Protein AF-A0A6J4HHF6-F1 (afdb_monomer)

Organism: NCBI:txid158755

Foldseek 3Di:
DDDDDPPPPDPPPDDPVVVLVVVLVVVVVVVVVCCLVCLQVVCVVVVDDDPRSVVVSVVVVVVVVVVCVVVCVVLVVVCVVVNVVVSSVVVVVVVVD

Solvent-accessible surface area (backbone atoms only — not comparable to full-atom values): 5726 Å² total; per-residue (Å²): 138,86,79,83,78,78,78,78,75,74,81,67,80,86,36,72,68,53,54,53,52,52,51,53,51,50,54,55,52,48,54,58,50,47,49,66,64,47,46,61,60,52,43,45,75,71,70,40,63,72,73,57,36,53,54,52,51,51,48,52,50,50,53,48,53,52,50,52,52,53,48,51,52,54,52,48,57,45,22,74,73,64,38,59,68,56,44,56,52,49,55,55,50,63,74,72,108

Secondary structure (DSSP, 8-state):
-PPP--------SS-HHHHHHHHHHHHHHHHHHHHHHHHHHHHHHTT--THHHHHHHHHHHHHHHHHHHHHHHHHHHHHHHH-HHHHHHHHHHHTT-

Structure (mmCIF, N/CA/C/O backbone):
data_AF-A0A6J4HHF6-F1
#
_entry.id   AF-A0A6J4HHF6-F1
#
loop_
_atom_site.group_PDB
_atom_site.id
_atom_site.type_symbol
_atom_site.label_atom_id
_atom_site.label_alt_id
_atom_site.label_comp_id
_atom_site.label_asym_id
_atom_site.label_entity_id
_atom_site.label_seq_id
_atom_site.pdbx_PDB_ins_code
_atom_site.Cartn_x
_atom_site.Cartn_y
_atom_site.Cartn_z
_atom_site.occupancy
_atom_site.B_iso_or_equiv
_atom_site.auth_seq_id
_atom_site.auth_comp_id
_atom_site.auth_asym_id
_atom_sit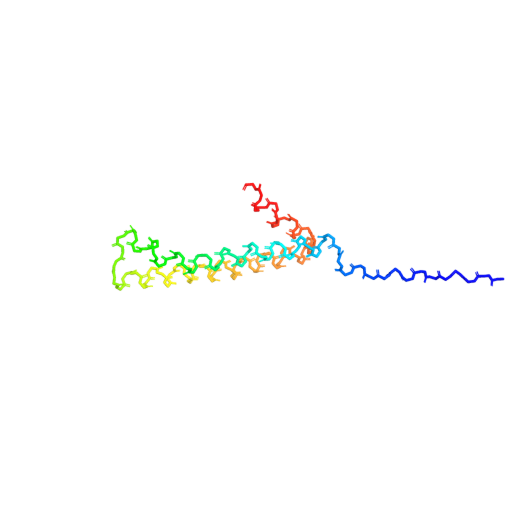e.auth_atom_id
_atom_site.pdbx_PDB_model_num
ATOM 1 N N . MET A 1 1 ? 19.043 4.256 -55.263 1.00 54.59 1 MET A N 1
ATOM 2 C CA . MET A 1 1 ? 19.099 4.861 -53.915 1.00 54.59 1 MET A CA 1
ATOM 3 C C . MET A 1 1 ? 17.840 4.409 -53.182 1.00 54.59 1 MET A C 1
ATOM 5 O O . MET A 1 1 ? 16.772 4.916 -53.484 1.00 54.59 1 MET A O 1
ATOM 9 N N . GLN A 1 2 ? 17.916 3.342 -52.379 1.00 50.25 2 GLN A N 1
ATOM 10 C CA . GLN A 1 2 ? 16.749 2.766 -51.692 1.00 50.25 2 GLN A CA 1
ATOM 11 C C . GLN A 1 2 ? 16.705 3.295 -50.256 1.00 50.25 2 GLN A C 1
ATOM 13 O O . GLN A 1 2 ? 17.678 3.172 -49.517 1.00 50.25 2 GLN A O 1
ATOM 18 N N . MET A 1 3 ? 15.589 3.925 -49.900 1.00 56.34 3 MET A N 1
ATOM 19 C CA . MET A 1 3 ? 15.283 4.413 -48.556 1.00 56.34 3 MET A CA 1
ATOM 20 C C . MET A 1 3 ? 14.859 3.212 -47.694 1.00 56.34 3 MET A C 1
ATOM 22 O O . MET A 1 3 ? 13.979 2.466 -48.132 1.00 56.34 3 MET A O 1
ATOM 26 N N . PRO A 1 4 ? 15.430 2.982 -46.499 1.00 56.53 4 PRO A N 1
ATOM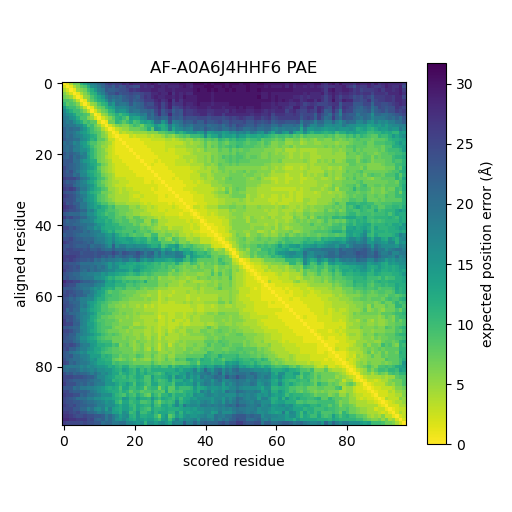 27 C CA . PRO A 1 4 ? 14.936 1.929 -45.627 1.00 56.53 4 PRO A CA 1
ATOM 28 C C . PRO A 1 4 ? 13.565 2.351 -45.086 1.00 56.53 4 PRO A C 1
ATOM 30 O O . PRO A 1 4 ? 13.428 3.389 -44.436 1.00 56.53 4 PRO A O 1
ATOM 33 N N . LEU A 1 5 ? 12.538 1.550 -45.371 1.00 57.78 5 LEU A N 1
ATOM 34 C CA . LEU A 1 5 ? 11.231 1.675 -44.735 1.00 57.78 5 LEU A CA 1
ATOM 35 C C . LEU A 1 5 ? 11.411 1.357 -43.250 1.00 57.78 5 LEU A C 1
AT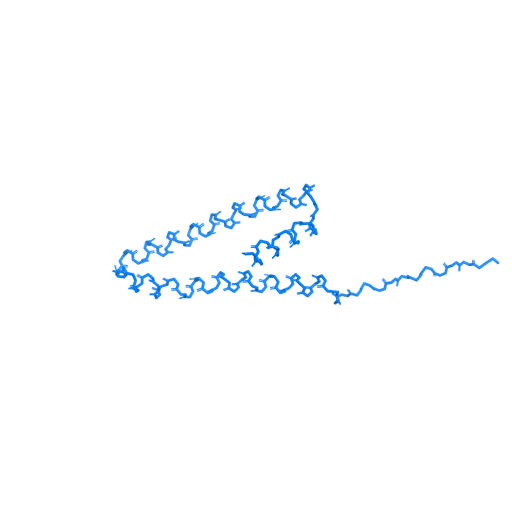OM 37 O O . LEU A 1 5 ? 11.624 0.206 -42.874 1.00 57.78 5 LEU A O 1
ATOM 41 N N . SER A 1 6 ? 11.361 2.394 -42.414 1.00 57.09 6 SER A N 1
ATOM 42 C CA . SER A 1 6 ? 11.291 2.253 -40.964 1.00 57.09 6 SER A CA 1
ATOM 43 C C . SER A 1 6 ? 10.037 1.449 -40.626 1.00 57.09 6 SER A C 1
ATOM 45 O O . SER A 1 6 ? 8.913 1.939 -40.751 1.00 57.09 6 SER A O 1
ATOM 47 N N . THR A 1 7 ? 10.218 0.182 -40.258 1.00 53.78 7 THR A N 1
ATOM 48 C CA . THR A 1 7 ? 9.143 -0.673 -39.761 1.00 53.78 7 THR A CA 1
ATOM 49 C C . THR A 1 7 ? 8.721 -0.134 -38.402 1.00 53.78 7 THR A C 1
ATOM 51 O O . THR A 1 7 ? 9.299 -0.498 -37.376 1.00 53.78 7 THR A O 1
ATOM 54 N N . ALA A 1 8 ? 7.739 0.766 -38.391 1.00 57.03 8 ALA A N 1
ATOM 55 C CA . ALA A 1 8 ? 7.077 1.197 -37.173 1.00 57.03 8 ALA A CA 1
ATOM 56 C C . ALA A 1 8 ? 6.433 -0.037 -36.530 1.00 57.03 8 ALA A C 1
ATOM 58 O O . ALA A 1 8 ? 5.379 -0.507 -36.958 1.00 57.03 8 ALA A O 1
ATOM 59 N N . GLN A 1 9 ? 7.119 -0.616 -35.544 1.00 62.47 9 GLN A N 1
ATOM 60 C CA . GLN A 1 9 ? 6.592 -1.732 -34.779 1.00 62.47 9 GLN A CA 1
ATOM 61 C C . GLN A 1 9 ? 5.333 -1.256 -34.058 1.00 62.47 9 GLN A C 1
ATOM 63 O O . GLN A 1 9 ? 5.387 -0.341 -33.238 1.00 62.47 9 GLN A O 1
ATOM 68 N N . SER A 1 10 ? 4.191 -1.853 -34.392 1.00 63.62 10 SER A N 1
ATOM 69 C CA . SER A 1 10 ? 2.925 -1.562 -33.728 1.00 63.62 10 SER A CA 1
ATOM 70 C C . SER A 1 10 ? 3.083 -1.833 -32.229 1.00 63.62 10 SER A C 1
ATOM 72 O O . SER A 1 10 ? 3.562 -2.916 -31.871 1.00 63.62 10 SER A O 1
ATOM 74 N N . PRO A 1 11 ? 2.708 -0.900 -31.336 1.00 59.72 11 PRO A N 1
ATOM 75 C CA . PRO A 1 11 ? 2.791 -1.157 -29.910 1.00 59.72 11 PRO A CA 1
ATOM 76 C C . PRO A 1 11 ? 1.853 -2.320 -29.598 1.00 59.72 11 PRO A C 1
ATOM 78 O O . PRO A 1 11 ? 0.634 -2.211 -29.722 1.00 59.72 11 PRO A O 1
ATOM 81 N N . ARG A 1 12 ? 2.423 -3.470 -29.235 1.00 70.56 12 ARG A N 1
ATOM 82 C CA . ARG A 1 12 ? 1.650 -4.602 -28.726 1.00 70.56 12 ARG A CA 1
ATOM 83 C C . ARG A 1 12 ? 1.034 -4.163 -27.397 1.00 70.56 12 ARG A C 1
ATOM 85 O O . ARG A 1 12 ? 1.704 -4.127 -26.373 1.00 70.56 12 ARG A O 1
ATOM 92 N N . LEU A 1 13 ? -0.235 -3.760 -27.441 1.00 66.75 13 LEU A N 1
ATOM 93 C CA . LEU A 1 13 ? -0.986 -3.267 -26.280 1.00 66.75 13 LEU A CA 1
ATOM 94 C C . LEU A 1 13 ? -1.118 -4.341 -25.187 1.00 66.75 13 LEU A C 1
ATOM 96 O O . LEU A 1 13 ? -1.158 -4.024 -24.004 1.00 66.75 13 LEU A O 1
ATOM 100 N N . LEU A 1 14 ? -1.123 -5.617 -25.581 1.00 71.31 14 LEU A N 1
ATOM 101 C CA . LEU A 1 14 ? -1.125 -6.773 -24.687 1.00 71.31 14 LEU A CA 1
ATOM 102 C C . LEU A 1 14 ? 0.289 -7.344 -24.560 1.00 71.31 14 LEU A C 1
ATOM 104 O O . LEU A 1 14 ? 0.615 -8.391 -25.115 1.00 71.31 14 LEU A O 1
ATOM 108 N N . ASN A 1 15 ? 1.140 -6.623 -23.839 1.00 76.62 15 ASN A N 1
ATOM 109 C CA . ASN A 1 15 ? 2.446 -7.126 -23.427 1.00 76.62 15 ASN A CA 1
ATOM 110 C C . ASN A 1 15 ? 2.364 -7.718 -22.018 1.00 76.62 15 ASN A C 1
ATOM 112 O O . ASN A 1 15 ? 1.538 -7.296 -21.210 1.00 76.62 15 ASN A O 1
ATOM 116 N N . ALA A 1 16 ? 3.263 -8.652 -21.694 1.00 76.75 16 ALA A N 1
ATOM 117 C CA . ALA A 1 16 ? 3.326 -9.289 -20.374 1.00 76.75 16 ALA A CA 1
ATOM 118 C C . ALA A 1 16 ? 3.359 -8.265 -19.222 1.00 76.75 16 ALA A C 1
ATOM 120 O O . ALA A 1 16 ? 2.717 -8.472 -18.200 1.00 76.75 16 ALA A O 1
ATOM 121 N N . ALA A 1 17 ? 4.013 -7.115 -19.422 1.00 75.62 17 ALA A N 1
ATOM 122 C CA . ALA A 1 17 ? 4.028 -6.015 -18.458 1.00 75.62 17 ALA A CA 1
ATOM 123 C C . ALA A 1 17 ? 2.625 -5.468 -18.125 1.00 75.62 17 ALA A C 1
ATOM 125 O O . ALA A 1 17 ? 2.358 -5.156 -16.970 1.00 75.62 17 ALA A O 1
ATOM 126 N N . VAL A 1 18 ? 1.722 -5.380 -19.108 1.00 81.94 18 VAL A N 1
ATOM 127 C CA . VAL A 1 18 ? 0.344 -4.898 -18.904 1.00 81.94 18 VAL A CA 1
ATOM 128 C C . VAL A 1 18 ? -0.472 -5.924 -18.124 1.00 81.94 18 VAL A C 1
ATOM 130 O O . VAL A 1 18 ? -1.194 -5.557 -17.205 1.00 81.94 18 VAL A O 1
ATOM 133 N N . VAL A 1 19 ? -0.312 -7.212 -18.440 1.00 81.94 19 VAL A N 1
ATOM 134 C CA . VAL A 1 19 ? -0.995 -8.303 -17.725 1.00 81.94 19 VAL A CA 1
ATOM 135 C C . VAL A 1 19 ? -0.521 -8.385 -16.274 1.00 81.94 19 VAL A C 1
ATOM 137 O O . VAL A 1 19 ? -1.341 -8.454 -15.366 1.00 81.94 19 VAL A O 1
ATOM 140 N N . VAL A 1 20 ? 0.792 -8.315 -16.041 1.00 80.50 20 VAL A N 1
ATOM 141 C CA . VAL A 1 20 ? 1.376 -8.338 -14.693 1.00 80.50 20 VAL A CA 1
ATOM 142 C C . VAL A 1 20 ? 0.956 -7.105 -13.888 1.00 80.50 20 VAL A C 1
ATOM 144 O O . VAL A 1 20 ? 0.573 -7.244 -12.730 1.00 80.50 20 VAL A O 1
ATOM 147 N N . ALA A 1 21 ? 0.951 -5.913 -14.494 1.00 80.88 21 ALA A N 1
ATOM 148 C CA . ALA A 1 21 ? 0.465 -4.703 -13.833 1.00 80.88 21 ALA A CA 1
ATOM 149 C C . ALA A 1 21 ? -1.033 -4.791 -13.484 1.00 80.88 21 ALA A C 1
ATOM 151 O O . ALA A 1 21 ? -1.427 -4.396 -12.389 1.00 80.88 21 ALA A O 1
ATOM 152 N N . ALA A 1 22 ? -1.860 -5.345 -14.378 1.00 84.94 22 ALA A N 1
ATOM 153 C CA . ALA A 1 22 ? -3.286 -5.548 -14.129 1.00 84.94 22 ALA A CA 1
ATOM 154 C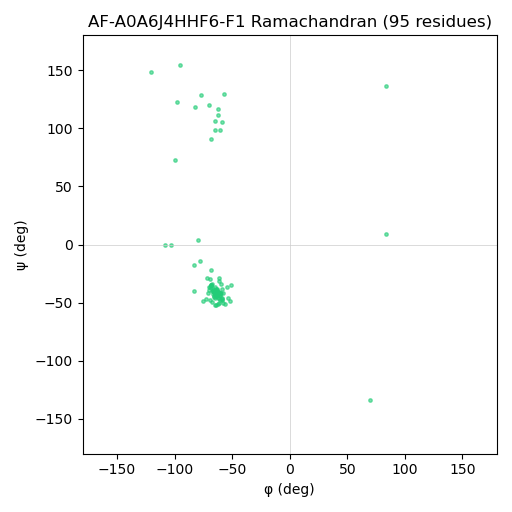 C . ALA A 1 22 ? -3.547 -6.571 -13.010 1.00 84.94 22 ALA A C 1
ATOM 156 O O . ALA A 1 22 ? -4.415 -6.345 -12.172 1.00 84.94 22 ALA A O 1
ATOM 157 N N . LEU A 1 23 ? -2.781 -7.666 -12.962 1.00 85.19 23 LEU A N 1
ATOM 158 C CA . LEU A 1 23 ? -2.867 -8.659 -11.886 1.00 85.19 23 LEU A CA 1
ATOM 159 C C . LEU A 1 23 ? -2.408 -8.087 -10.541 1.00 85.19 23 LEU A C 1
ATOM 161 O O . LEU A 1 23 ? -3.076 -8.304 -9.536 1.00 85.19 23 LEU A O 1
ATOM 165 N N . GLY A 1 24 ? -1.317 -7.316 -10.520 1.00 83.69 24 GLY A N 1
ATOM 166 C CA . GLY A 1 24 ? -0.861 -6.637 -9.306 1.00 83.69 24 GLY A CA 1
ATOM 167 C C . GLY A 1 24 ? -1.908 -5.663 -8.763 1.00 83.69 24 GLY A C 1
ATOM 168 O O . GLY A 1 24 ? -2.205 -5.678 -7.574 1.00 83.69 24 GLY A O 1
ATOM 169 N N . TYR A 1 25 ? -2.533 -4.877 -9.643 1.00 85.38 25 TYR A N 1
ATOM 170 C CA . TYR A 1 25 ? -3.635 -3.989 -9.266 1.00 85.38 25 TYR A CA 1
ATOM 171 C C . TYR A 1 25 ? -4.870 -4.749 -8.761 1.00 85.38 25 TYR A C 1
ATOM 173 O O . TYR A 1 25 ? -5.523 -4.313 -7.814 1.00 85.38 25 TYR A O 1
ATOM 181 N N . PHE A 1 26 ? -5.192 -5.891 -9.377 1.00 86.00 26 PHE A N 1
ATOM 182 C CA . PHE A 1 26 ? -6.303 -6.730 -8.936 1.00 86.00 26 PHE A CA 1
ATOM 183 C C . PHE A 1 26 ? -6.104 -7.212 -7.497 1.00 86.00 26 PHE A C 1
ATOM 185 O O . PHE A 1 26 ? -7.020 -7.087 -6.690 1.00 86.00 26 PHE A O 1
ATOM 192 N N . VAL A 1 27 ? -4.911 -7.717 -7.174 1.00 83.69 27 VAL A N 1
ATOM 193 C CA . VAL A 1 27 ? -4.570 -8.176 -5.821 1.00 83.69 27 VAL A CA 1
ATOM 194 C C . VAL A 1 27 ? -4.625 -7.022 -4.809 1.00 83.69 27 VAL A C 1
ATOM 196 O O . VAL A 1 27 ? -5.251 -7.172 -3.765 1.00 83.69 27 VAL A O 1
ATOM 199 N N . ASP A 1 28 ? -4.071 -5.853 -5.149 1.00 86.00 28 ASP A N 1
ATOM 200 C CA . ASP A 1 28 ? -4.073 -4.660 -4.285 1.00 86.00 28 ASP A CA 1
ATOM 201 C C . ASP A 1 28 ? -5.497 -4.218 -3.893 1.00 86.00 28 ASP A C 1
ATOM 203 O O . ASP A 1 28 ? -5.822 -4.079 -2.713 1.00 86.00 28 ASP A O 1
ATOM 207 N N . ILE A 1 29 ? -6.403 -4.079 -4.869 1.00 85.50 29 ILE A N 1
ATOM 208 C CA . ILE A 1 29 ? -7.801 -3.725 -4.577 1.00 85.50 29 ILE A CA 1
ATOM 209 C C . ILE A 1 29 ? -8.537 -4.836 -3.832 1.00 85.50 29 ILE A C 1
ATOM 211 O O . ILE A 1 29 ? -9.403 -4.541 -3.002 1.00 85.50 29 ILE A O 1
ATOM 215 N N . TYR A 1 30 ? -8.221 -6.099 -4.118 1.00 87.94 30 TYR A N 1
ATOM 216 C CA . TYR A 1 30 ? -8.854 -7.222 -3.442 1.00 87.94 30 TYR A CA 1
ATOM 217 C C . TYR A 1 30 ? -8.597 -7.177 -1.933 1.00 87.94 30 TYR A C 1
ATOM 219 O O . TYR A 1 30 ? -9.546 -7.337 -1.167 1.00 87.94 30 TYR A O 1
ATOM 227 N N . ASP A 1 31 ? -7.374 -6.848 -1.508 1.00 86.38 31 ASP A N 1
ATOM 228 C CA . ASP A 1 31 ? -7.025 -6.6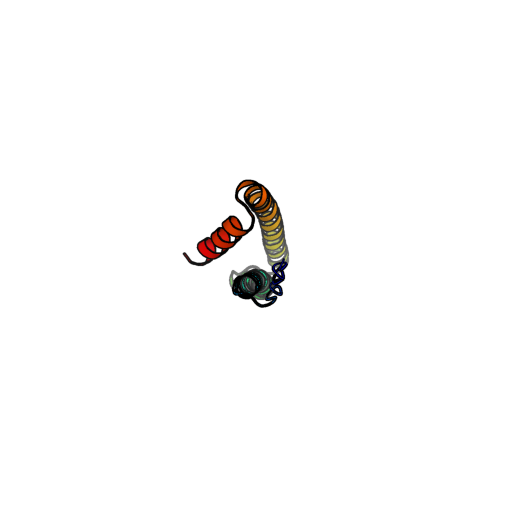88 -0.091 1.00 86.38 31 ASP A CA 1
ATOM 229 C C . ASP A 1 31 ? -7.790 -5.530 0.567 1.00 86.38 31 ASP A C 1
ATOM 231 O O . ASP A 1 31 ? -8.358 -5.697 1.652 1.00 86.38 31 ASP A O 1
ATOM 235 N N . LEU A 1 32 ? -7.889 -4.372 -0.101 1.00 88.00 32 LEU A N 1
ATOM 236 C CA . LEU A 1 32 ? -8.656 -3.223 0.405 1.00 88.00 32 LEU A CA 1
ATOM 237 C C . LEU A 1 32 ? -10.144 -3.569 0.580 1.00 88.00 32 LEU A C 1
ATOM 239 O O . LEU A 1 32 ? -10.770 -3.187 1.576 1.00 88.00 32 LEU A O 1
ATOM 243 N N . LEU A 1 33 ? -10.713 -4.298 -0.384 1.00 89.06 33 LEU A N 1
ATOM 244 C CA . LEU A 1 33 ? -12.120 -4.683 -0.382 1.00 89.06 33 LEU A CA 1
ATOM 245 C C . LEU A 1 33 ? -12.405 -5.761 0.667 1.00 89.06 33 LEU A C 1
ATOM 247 O O . LEU A 1 33 ? -13.359 -5.624 1.439 1.00 89.06 33 LEU A O 1
ATOM 251 N N . LEU A 1 34 ? -11.568 -6.803 0.729 1.00 88.62 34 LEU A N 1
ATOM 252 C CA . LEU A 1 34 ? -11.669 -7.850 1.741 1.00 88.62 34 LEU A CA 1
ATOM 253 C C . LEU A 1 34 ? -11.606 -7.236 3.127 1.00 88.62 34 LEU A C 1
ATOM 255 O O . LEU A 1 34 ? -12.511 -7.473 3.922 1.00 88.62 34 LEU A O 1
ATOM 259 N N . PHE A 1 35 ? -10.605 -6.398 3.395 1.00 85.81 35 PHE A N 1
ATOM 260 C CA . PHE A 1 35 ? -10.476 -5.717 4.674 1.00 85.81 35 PHE A CA 1
ATOM 261 C C .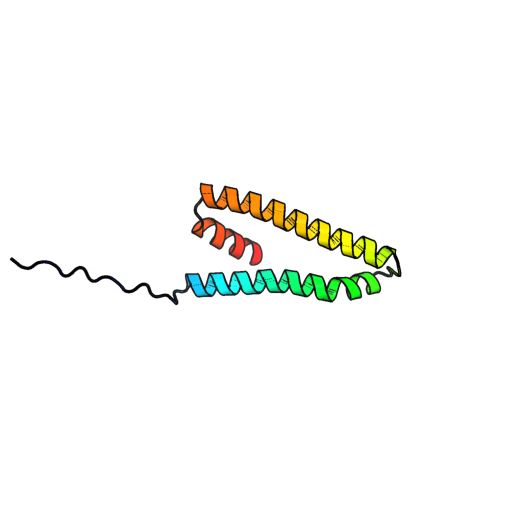 PHE A 1 35 ? -11.755 -4.956 5.044 1.00 85.81 35 PHE A C 1
ATOM 263 O O . PHE A 1 35 ? -12.266 -5.128 6.149 1.00 85.81 35 PHE A O 1
ATOM 270 N N . GLY A 1 36 ? -12.342 -4.195 4.115 1.00 83.75 36 GLY A N 1
ATOM 271 C CA . GLY A 1 36 ? -13.614 -3.503 4.339 1.00 83.75 36 GLY A CA 1
ATOM 272 C C . GLY A 1 36 ? -14.774 -4.439 4.715 1.00 83.75 36 GLY A C 1
ATOM 273 O O . GLY A 1 36 ? -15.540 -4.127 5.632 1.00 83.75 36 GLY A O 1
ATOM 274 N N . ILE A 1 37 ? -14.878 -5.595 4.049 1.00 85.31 37 ILE A N 1
ATOM 275 C CA . ILE A 1 37 ? -15.951 -6.584 4.245 1.00 85.31 37 ILE A CA 1
ATOM 276 C C . ILE A 1 37 ? -15.760 -7.373 5.548 1.00 85.31 37 ILE A C 1
ATOM 278 O O . ILE A 1 37 ? -16.699 -7.490 6.338 1.00 85.31 37 ILE A O 1
ATOM 282 N N . VAL A 1 38 ? -14.559 -7.906 5.805 1.00 85.75 38 VAL A N 1
ATOM 283 C CA . VAL A 1 38 ? -14.295 -8.749 6.982 1.00 85.75 3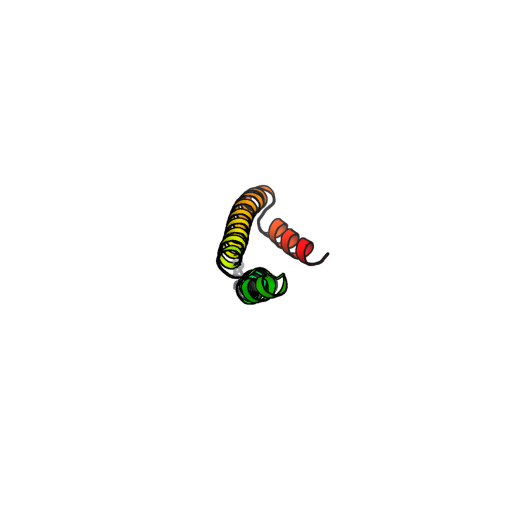8 VAL A CA 1
ATOM 284 C C . VAL A 1 38 ? -14.002 -7.960 8.257 1.00 85.75 38 VAL A C 1
ATOM 286 O O . VAL A 1 38 ? -14.170 -8.505 9.341 1.00 85.75 38 VAL A O 1
ATOM 289 N N . ARG A 1 39 ? -13.658 -6.667 8.198 1.00 83.50 39 ARG A N 1
ATOM 290 C CA . ARG A 1 39 ? -13.398 -5.843 9.398 1.00 83.50 39 ARG A CA 1
ATOM 291 C C . ARG A 1 39 ? -14.528 -5.913 10.426 1.00 83.50 39 ARG A C 1
ATOM 293 O O . ARG A 1 39 ? -14.273 -6.106 11.611 1.00 83.50 39 ARG A O 1
ATOM 300 N N . VAL A 1 40 ? -15.776 -5.735 9.990 1.00 79.25 40 VAL A N 1
ATOM 301 C CA . VAL A 1 40 ? -16.942 -5.702 10.890 1.00 79.25 40 VAL A CA 1
ATOM 302 C C . VAL A 1 40 ? -17.170 -7.051 11.590 1.00 79.25 40 VAL A C 1
ATOM 304 O O . VAL A 1 40 ? -17.269 -7.049 12.819 1.00 79.25 40 VAL A O 1
ATOM 307 N N . PRO A 1 41 ? -17.241 -8.200 10.884 1.00 80.56 41 PRO A N 1
ATOM 308 C CA . PRO A 1 41 ? -17.348 -9.496 11.548 1.00 80.56 41 PRO A CA 1
ATOM 309 C C . PRO A 1 41 ? -16.104 -9.843 12.381 1.00 80.56 41 PRO A C 1
ATOM 311 O O . PRO A 1 41 ? -16.275 -10.358 13.482 1.00 80.56 41 PRO A O 1
ATOM 314 N N . SER A 1 42 ? -14.889 -9.489 11.943 1.00 78.69 42 SER A N 1
ATOM 315 C CA . SER A 1 42 ? -13.648 -9.741 12.697 1.00 78.69 42 SER A CA 1
ATOM 316 C C . SER A 1 42 ? -13.601 -8.990 14.030 1.00 78.69 42 SER A C 1
ATOM 318 O O . SER A 1 42 ? -13.265 -9.564 15.066 1.00 78.69 42 SER A O 1
ATOM 320 N N . LEU A 1 43 ? -13.994 -7.714 14.050 1.00 78.50 43 LEU A N 1
ATOM 321 C CA . LEU A 1 43 ? -14.065 -6.939 15.292 1.00 78.50 43 LEU A CA 1
ATOM 322 C C . LEU A 1 43 ? -15.189 -7.444 16.215 1.00 78.50 43 LEU A C 1
ATOM 324 O O . LEU A 1 43 ? -15.010 -7.482 17.431 1.00 78.50 43 LEU A O 1
ATOM 328 N N . ARG A 1 44 ? -16.316 -7.905 15.652 1.00 77.25 44 ARG A N 1
ATOM 329 C CA . ARG A 1 44 ? -17.377 -8.565 16.431 1.00 77.25 44 ARG A CA 1
ATOM 330 C C . ARG A 1 44 ? -16.904 -9.884 17.047 1.00 77.25 44 ARG A C 1
ATOM 332 O O . ARG A 1 44 ? -17.215 -10.140 18.205 1.00 77.25 44 ARG A O 1
ATOM 339 N N . SER A 1 45 ? -16.126 -10.694 16.323 1.00 76.25 45 SER A N 1
ATOM 340 C CA . SER A 1 45 ? -15.559 -11.942 16.861 1.00 76.25 45 SER A CA 1
ATOM 341 C C . SER A 1 45 ? -14.499 -11.716 17.941 1.00 76.25 45 SER A C 1
ATOM 343 O O . SER A 1 45 ? -14.283 -12.594 18.768 1.00 76.25 45 SER A O 1
ATOM 345 N N . LEU A 1 46 ? -13.879 -10.532 17.980 1.00 73.12 46 LEU A N 1
ATOM 346 C CA . LEU A 1 46 ? -12.954 -10.116 19.040 1.00 73.12 46 LEU A CA 1
ATOM 347 C C . LEU A 1 46 ? -13.670 -9.624 20.316 1.00 73.12 46 LEU A C 1
ATOM 349 O O . LEU A 1 46 ? -13.014 -9.179 21.253 1.00 73.12 46 LEU A O 1
ATOM 353 N N . GLY A 1 47 ? -15.006 -9.694 20.369 1.00 71.50 47 GLY A N 1
ATOM 354 C CA . GLY A 1 47 ? -15.799 -9.307 21.540 1.00 71.50 47 GLY A CA 1
ATOM 355 C C . GLY A 1 47 ? -16.106 -7.809 21.636 1.00 71.50 47 GLY A C 1
ATOM 356 O O . GLY A 1 47 ? -16.629 -7.357 22.652 1.00 71.50 47 GLY A O 1
ATOM 357 N N . LEU A 1 48 ? -15.811 -7.024 20.593 1.00 70.94 48 LEU A N 1
ATOM 358 C CA . LEU A 1 48 ? -16.131 -5.596 20.553 1.00 70.94 48 LEU A CA 1
ATOM 359 C C . LEU A 1 48 ? -17.591 -5.395 20.120 1.00 70.94 48 LEU A C 1
ATOM 361 O O . LEU A 1 48 ? -17.981 -5.736 19.001 1.00 70.94 48 LEU A O 1
ATOM 365 N N . THR A 1 49 ? -18.403 -4.800 20.996 1.00 70.81 49 THR A N 1
ATOM 366 C CA . THR A 1 49 ? -19.829 -4.523 20.756 1.00 70.81 49 THR A CA 1
ATOM 367 C C . THR A 1 49 ? -20.152 -3.031 20.852 1.00 70.81 49 THR A C 1
ATOM 369 O O . THR A 1 49 ? -19.554 -2.306 21.647 1.00 70.81 49 THR A O 1
ATOM 372 N N . GLY A 1 50 ? -21.138 -2.572 20.074 1.00 71.62 50 GLY A N 1
ATOM 373 C CA . GLY A 1 50 ? -21.673 -1.207 20.156 1.00 71.62 50 GLY A CA 1
ATOM 374 C C . GLY A 1 50 ? -20.703 -0.127 19.664 1.00 71.62 50 GLY A C 1
ATOM 375 O O . GLY A 1 50 ? -20.098 -0.262 18.606 1.00 71.62 50 GLY A O 1
ATOM 376 N N . GLU A 1 51 ? -20.558 0.950 20.434 1.00 70.00 51 GLU A N 1
ATOM 377 C CA . GLU A 1 51 ? -19.789 2.154 20.073 1.00 70.00 51 GLU A CA 1
ATOM 378 C C . GLU A 1 51 ? -18.287 1.878 19.844 1.00 70.00 51 GLU A C 1
ATOM 380 O O . GLU A 1 51 ? -17.654 2.479 18.973 1.00 70.00 51 GLU A O 1
ATOM 385 N N . ASN A 1 52 ? -17.729 0.896 20.560 1.00 71.06 52 ASN A N 1
ATOM 386 C CA . ASN A 1 52 ? -16.331 0.482 20.408 1.00 71.06 52 ASN A CA 1
ATOM 387 C C . ASN A 1 52 ? -16.054 -0.216 19.070 1.00 71.06 52 ASN A C 1
ATOM 389 O O . ASN A 1 52 ? -14.945 -0.103 18.552 1.00 71.06 52 ASN A O 1
ATOM 393 N N . LEU A 1 53 ? -17.046 -0.898 18.486 1.00 74.50 53 LEU A N 1
ATOM 394 C CA . LEU A 1 53 ? -16.923 -1.525 17.167 1.00 74.50 53 LEU A CA 1
ATOM 395 C C . LEU A 1 53 ? -16.751 -0.463 16.076 1.00 74.50 53 LEU A C 1
ATOM 397 O O . LEU A 1 53 ? -15.889 -0.594 15.208 1.00 74.50 53 LEU A O 1
ATOM 401 N N . THR A 1 54 ? -17.558 0.595 16.145 1.00 74.81 54 THR A N 1
ATOM 402 C CA . THR A 1 54 ? -17.525 1.698 15.183 1.00 74.81 54 THR A CA 1
ATOM 403 C C . THR A 1 54 ? -16.243 2.509 15.333 1.00 74.81 54 THR A C 1
ATOM 405 O O . THR A 1 54 ? -15.538 2.682 14.345 1.00 74.81 54 THR A O 1
ATOM 408 N N . ARG A 1 55 ? -15.858 2.893 16.563 1.00 79.06 55 ARG A N 1
ATOM 409 C CA . ARG A 1 55 ? -14.595 3.616 16.810 1.00 79.06 55 ARG A CA 1
ATOM 410 C C . ARG A 1 55 ? -13.363 2.840 16.353 1.00 79.06 55 ARG A C 1
ATOM 412 O O . ARG A 1 55 ? -12.503 3.406 15.687 1.00 79.06 55 ARG A O 1
ATOM 419 N N . GLN A 1 56 ? -13.267 1.553 16.692 1.00 77.56 56 GLN A N 1
ATOM 420 C CA . GLN A 1 56 ? -12.142 0.710 16.265 1.00 77.56 56 GLN A CA 1
ATOM 421 C C . GLN A 1 56 ? -12.156 0.492 14.749 1.00 77.56 56 GLN A C 1
ATOM 423 O O . GLN A 1 56 ? -11.110 0.530 14.108 1.00 77.56 56 GLN A O 1
ATOM 428 N N . GLY A 1 57 ? -13.337 0.308 14.152 1.00 81.00 57 GLY A N 1
ATOM 429 C CA . GLY A 1 57 ? -13.476 0.156 12.708 1.00 81.00 57 GLY A CA 1
ATOM 430 C C . GLY A 1 57 ? -13.077 1.416 11.935 1.00 81.00 57 GLY A C 1
ATOM 431 O O . GLY A 1 57 ? -12.403 1.312 10.908 1.00 81.00 57 GLY A O 1
ATOM 432 N N . GLU A 1 58 ? -13.480 2.591 12.414 1.00 81.88 58 GLU A N 1
ATOM 433 C CA . GLU A 1 58 ? -13.085 3.895 11.872 1.00 81.88 58 GLU A CA 1
ATOM 434 C C . GLU A 1 58 ? -11.592 4.149 12.055 1.00 81.88 58 GLU A C 1
ATOM 436 O O . GLU A 1 58 ? -10.938 4.610 11.124 1.00 81.88 58 GLU A O 1
ATOM 441 N N . PHE A 1 59 ? -11.029 3.794 13.214 1.00 85.31 59 PHE A N 1
ATOM 442 C CA . PHE A 1 59 ? -9.591 3.881 13.447 1.00 85.31 59 PHE A CA 1
ATOM 443 C C . PHE A 1 59 ? -8.810 3.028 12.444 1.00 85.31 59 PHE A C 1
ATOM 445 O O . PHE A 1 59 ? -7.903 3.541 11.799 1.00 85.31 59 PHE A O 1
ATOM 452 N N . LEU A 1 60 ? -9.214 1.771 12.231 1.00 86.06 60 LEU A N 1
ATOM 453 C CA . LEU A 1 60 ? -8.567 0.873 11.270 1.00 86.06 60 LEU A CA 1
ATOM 454 C C . LEU A 1 60 ? -8.610 1.425 9.834 1.00 86.06 60 LEU A C 1
ATOM 456 O O . LEU A 1 60 ? -7.601 1.375 9.134 1.00 86.06 60 LEU A O 1
ATOM 460 N N . LEU A 1 61 ? -9.742 2.006 9.416 1.00 85.44 61 LEU A N 1
ATOM 461 C CA . LEU A 1 61 ? -9.855 2.690 8.121 1.00 85.44 61 LEU A CA 1
ATOM 462 C C . LEU A 1 61 ? -8.973 3.939 8.049 1.00 85.44 61 LEU A C 1
ATOM 464 O O . LEU A 1 61 ? -8.296 4.154 7.050 1.00 85.44 61 LEU A O 1
ATOM 468 N N . ASN A 1 62 ? -8.950 4.765 9.094 1.00 87.88 62 ASN A N 1
ATOM 469 C CA . ASN A 1 62 ? -8.108 5.959 9.122 1.00 87.88 62 ASN A CA 1
ATOM 470 C C . ASN A 1 62 ? -6.623 5.590 9.063 1.00 87.88 62 ASN A C 1
ATOM 472 O O . ASN A 1 62 ? -5.873 6.195 8.302 1.00 87.88 62 ASN A O 1
ATOM 476 N N . THR A 1 63 ? -6.196 4.562 9.797 1.00 88.94 63 THR A N 1
ATOM 477 C CA . THR A 1 63 ? -4.831 4.033 9.722 1.00 88.94 63 THR A CA 1
ATOM 478 C C . THR A 1 63 ? -4.518 3.491 8.329 1.00 88.94 63 THR A C 1
ATOM 480 O O . THR A 1 63 ? -3.439 3.766 7.812 1.00 88.94 63 THR A O 1
ATOM 483 N N . GLN A 1 64 ? -5.458 2.794 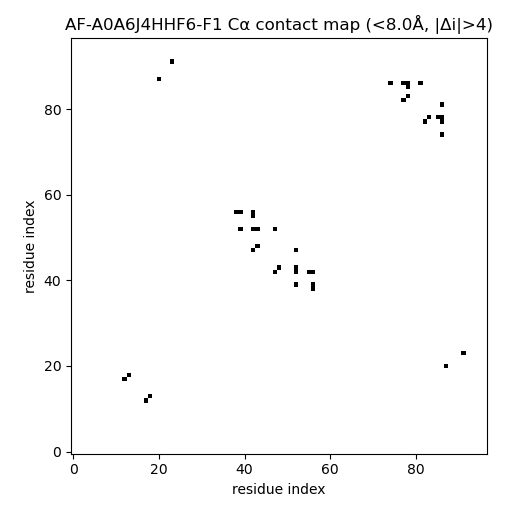7.683 1.00 87.75 64 GLN A N 1
ATOM 484 C CA . GLN A 1 64 ? -5.317 2.340 6.297 1.00 87.75 64 GLN A CA 1
ATOM 485 C C . GLN A 1 64 ? -5.151 3.521 5.329 1.00 87.75 64 GLN A C 1
ATOM 487 O O . GLN A 1 64 ? -4.237 3.514 4.511 1.00 87.75 64 GLN A O 1
ATOM 492 N N . MET A 1 65 ? -5.973 4.567 5.448 1.00 89.69 65 MET A N 1
ATOM 493 C CA . MET A 1 65 ? -5.886 5.776 4.616 1.00 89.69 65 MET A CA 1
ATOM 494 C C . MET A 1 65 ? -4.559 6.517 4.816 1.00 89.69 65 MET A C 1
ATOM 496 O O . MET A 1 65 ? -3.933 6.942 3.846 1.00 89.69 65 MET A O 1
ATOM 500 N N . VAL A 1 66 ? -4.087 6.623 6.062 1.00 92.69 66 VAL A N 1
ATOM 501 C CA . VAL A 1 66 ? -2.765 7.184 6.382 1.00 92.69 66 VAL A CA 1
ATOM 502 C C . VAL A 1 66 ? -1.649 6.317 5.795 1.00 92.69 66 VAL A C 1
ATOM 504 O O . VAL A 1 66 ? -0.713 6.849 5.202 1.00 92.69 66 VAL A O 1
ATOM 507 N N . GLY A 1 67 ? -1.757 4.992 5.899 1.00 89.94 67 GLY A N 1
ATOM 508 C CA . GLY A 1 67 ? -0.817 4.048 5.298 1.00 89.94 67 GLY A CA 1
ATOM 509 C C . GLY A 1 67 ? -0.747 4.182 3.776 1.00 89.94 67 GLY A C 1
ATOM 510 O O . GLY A 1 67 ? 0.349 4.263 3.227 1.00 89.94 67 GLY A O 1
ATOM 511 N N . MET A 1 68 ? -1.895 4.299 3.102 1.00 88.88 68 MET A N 1
ATOM 512 C CA . MET A 1 68 ? -1.968 4.535 1.655 1.00 88.88 68 MET A CA 1
ATOM 513 C C . MET A 1 68 ? -1.347 5.879 1.261 1.00 88.88 68 MET A C 1
ATOM 515 O O . MET A 1 68 ? -0.633 5.953 0.263 1.00 88.88 68 MET A O 1
ATOM 519 N N . LEU A 1 69 ? -1.551 6.930 2.060 1.00 92.12 69 LEU A N 1
ATOM 520 C CA . LEU A 1 69 ? -0.935 8.236 1.827 1.00 92.12 69 LEU A CA 1
ATOM 521 C C . LEU A 1 69 ? 0.592 8.169 1.948 1.00 92.12 69 LEU A C 1
ATOM 523 O O . LEU A 1 69 ? 1.307 8.594 1.040 1.00 92.12 69 LEU A O 1
ATOM 527 N N . ILE A 1 70 ? 1.098 7.615 3.053 1.00 93.69 70 ILE A N 1
ATOM 528 C CA . ILE A 1 70 ? 2.540 7.484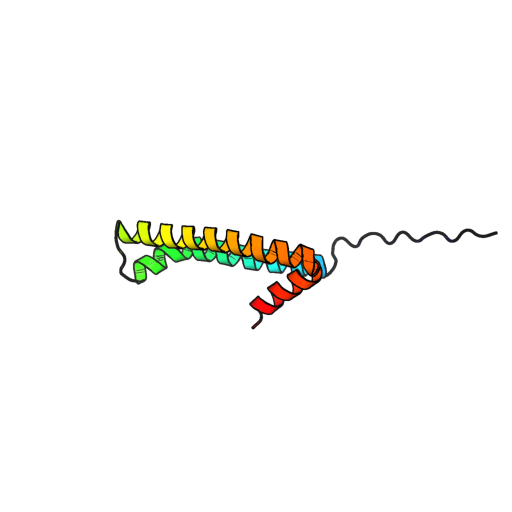 3.292 1.00 93.69 70 ILE A CA 1
ATOM 529 C C . ILE A 1 70 ? 3.166 6.587 2.221 1.00 93.69 70 ILE A C 1
ATOM 531 O O . ILE A 1 70 ? 4.178 6.957 1.628 1.00 93.69 70 ILE A O 1
ATOM 535 N N . GLY A 1 71 ? 2.545 5.444 1.928 1.00 87.25 71 GLY A N 1
ATOM 536 C CA . GLY A 1 71 ? 2.985 4.522 0.886 1.00 87.25 71 GLY A CA 1
ATOM 537 C C . GLY A 1 71 ? 3.035 5.191 -0.487 1.00 87.25 71 GLY A C 1
ATOM 538 O O . GLY A 1 71 ? 4.048 5.084 -1.174 1.00 87.25 71 GLY A O 1
ATOM 539 N N . GLY A 1 72 ? 2.000 5.949 -0.858 1.00 86.56 72 GLY A N 1
ATOM 540 C CA . GLY A 1 72 ? 1.950 6.690 -2.118 1.00 86.56 72 GLY A CA 1
ATOM 541 C C . GLY A 1 72 ? 3.062 7.734 -2.243 1.00 86.56 72 GLY A C 1
ATOM 542 O O . GLY A 1 72 ? 3.689 7.839 -3.296 1.00 86.56 72 GLY A O 1
ATOM 543 N N . ILE A 1 73 ? 3.370 8.458 -1.163 1.00 89.88 73 ILE A N 1
ATOM 544 C CA . ILE A 1 73 ? 4.470 9.433 -1.143 1.00 89.88 73 ILE A CA 1
ATOM 545 C C . ILE A 1 73 ? 5.825 8.722 -1.253 1.00 89.88 73 ILE A C 1
ATOM 547 O O . ILE A 1 73 ? 6.645 9.089 -2.093 1.00 89.88 73 ILE A O 1
ATOM 551 N N . LEU A 1 74 ? 6.064 7.689 -0.438 1.00 87.81 74 LEU A N 1
ATOM 552 C CA . LEU A 1 74 ? 7.334 6.959 -0.422 1.00 87.81 74 LEU A CA 1
ATOM 553 C C . LEU A 1 74 ? 7.622 6.293 -1.769 1.00 87.81 74 LEU A C 1
ATOM 555 O O . LEU A 1 74 ? 8.698 6.492 -2.335 1.00 87.81 74 LEU A O 1
ATOM 559 N N . TRP A 1 75 ? 6.658 5.548 -2.311 1.00 82.25 75 TRP A N 1
ATOM 560 C CA . TRP A 1 75 ? 6.803 4.880 -3.602 1.00 82.25 75 TRP A CA 1
ATOM 561 C C . TRP A 1 75 ? 6.777 5.857 -4.778 1.00 82.25 75 TRP A C 1
ATOM 563 O O . TRP A 1 75 ? 7.455 5.603 -5.772 1.00 82.25 75 TRP A O 1
ATOM 573 N N . GLY A 1 76 ? 6.083 6.993 -4.661 1.00 83.75 76 GLY A N 1
ATOM 574 C CA . GLY A 1 76 ? 6.125 8.074 -5.646 1.00 83.75 76 GLY A CA 1
ATOM 575 C C . GLY A 1 76 ? 7.526 8.672 -5.774 1.00 83.75 76 GLY A C 1
ATOM 576 O O . GLY A 1 76 ? 8.096 8.695 -6.864 1.00 83.75 76 GLY A O 1
ATOM 577 N N . VAL A 1 77 ? 8.136 9.048 -4.645 1.00 87.62 77 VAL A N 1
ATOM 578 C CA . VAL A 1 77 ? 9.515 9.565 -4.610 1.00 87.62 77 VAL A CA 1
ATOM 579 C C . VAL A 1 77 ? 10.520 8.505 -5.075 1.00 87.62 77 VAL A C 1
ATOM 581 O O . VAL A 1 77 ? 11.481 8.817 -5.783 1.00 87.62 77 VAL A O 1
ATOM 584 N N . LEU A 1 78 ? 10.313 7.238 -4.704 1.00 83.94 78 LEU A N 1
ATOM 585 C CA . LEU A 1 78 ? 11.182 6.144 -5.138 1.00 83.94 78 LEU A CA 1
ATOM 586 C C . LEU A 1 78 ? 11.046 5.863 -6.644 1.00 83.94 78 LEU A C 1
ATOM 588 O O . LEU A 1 78 ? 12.046 5.559 -7.296 1.00 83.94 78 LEU A O 1
ATOM 592 N N . GLY A 1 79 ? 9.839 6.006 -7.196 1.00 82.94 79 GLY A N 1
ATOM 593 C CA . GLY A 1 79 ? 9.533 5.846 -8.618 1.00 82.94 79 GLY A CA 1
ATOM 594 C C . GLY A 1 79 ? 10.209 6.898 -9.488 1.00 82.94 79 GLY A C 1
ATOM 595 O O . GLY A 1 79 ? 10.764 6.546 -10.531 1.00 82.94 79 GLY A O 1
ATOM 596 N N . ASP A 1 80 ? 10.245 8.147 -9.023 1.00 82.19 80 ASP A N 1
ATOM 597 C CA . ASP A 1 80 ? 10.957 9.237 -9.700 1.00 82.19 80 ASP A CA 1
ATOM 598 C C . ASP A 1 80 ? 12.480 9.051 -9.661 1.00 82.19 80 ASP A C 1
ATOM 600 O O . ASP A 1 80 ? 13.170 9.364 -10.629 1.00 82.19 80 ASP A O 1
ATOM 604 N N . LYS A 1 81 ? 13.028 8.493 -8.572 1.00 80.12 81 LYS A N 1
ATOM 605 C CA . LYS A 1 81 ? 14.481 8.306 -8.420 1.00 80.12 81 LYS A CA 1
ATOM 606 C C . LYS A 1 81 ? 15.042 7.048 -9.086 1.00 80.12 81 LYS A C 1
ATOM 608 O O . LYS A 1 81 ? 16.155 7.090 -9.601 1.00 80.12 81 LYS A O 1
ATOM 613 N N . LYS A 1 82 ? 14.336 5.915 -9.016 1.00 76.75 82 LYS A N 1
ATOM 614 C CA . LYS A 1 82 ? 14.831 4.597 -9.475 1.00 76.75 82 LYS A CA 1
ATOM 615 C C . LYS A 1 82 ? 14.155 4.090 -10.754 1.00 76.75 82 LYS A C 1
ATOM 617 O O . LYS A 1 82 ? 14.508 3.017 -11.240 1.00 76.75 82 LYS A O 1
ATOM 622 N N . GLY A 1 83 ? 13.213 4.857 -11.305 1.00 75.00 83 GLY A N 1
ATOM 623 C CA . GLY A 1 83 ? 12.435 4.500 -12.486 1.00 75.00 83 GLY A CA 1
ATOM 624 C C . GLY A 1 83 ? 11.230 3.610 -12.157 1.00 75.00 83 GLY A C 1
ATOM 625 O O . GLY A 1 83 ? 11.332 2.638 -11.403 1.00 75.00 83 GLY A O 1
ATOM 626 N N . ARG A 1 84 ? 10.078 3.917 -12.775 1.00 70.50 84 ARG A N 1
ATOM 627 C CA . ARG A 1 84 ? 8.782 3.249 -12.527 1.00 70.50 84 ARG A CA 1
ATOM 628 C C . ARG A 1 84 ? 8.819 1.725 -12.677 1.00 70.50 84 ARG A C 1
ATOM 630 O O . ARG A 1 84 ? 8.172 1.039 -11.899 1.00 70.50 84 ARG A O 1
ATOM 637 N N . LEU A 1 85 ? 9.587 1.190 -13.629 1.00 66.44 85 LEU A N 1
ATOM 638 C CA . LEU A 1 85 ? 9.702 -0.262 -13.840 1.00 66.44 85 LEU A CA 1
ATOM 639 C C . LEU A 1 85 ? 10.406 -0.975 -12.675 1.00 66.44 85 LEU A C 1
ATOM 641 O O . LEU A 1 85 ? 9.966 -2.043 -12.264 1.00 66.44 85 LEU A O 1
ATOM 645 N N . SER A 1 86 ? 11.457 -0.375 -12.111 1.00 66.69 86 SER A N 1
ATOM 646 C CA . SER A 1 86 ? 12.227 -0.967 -11.007 1.00 66.69 86 SER A CA 1
ATOM 647 C C . SER A 1 86 ? 11.416 -1.004 -9.709 1.00 66.69 86 SER A C 1
ATOM 649 O O . SER A 1 86 ? 11.468 -1.966 -8.948 1.00 66.69 86 SER A O 1
ATOM 651 N N . VAL A 1 87 ? 10.605 0.032 -9.485 1.00 70.19 87 VAL A N 1
ATOM 652 C CA . VAL A 1 87 ? 9.684 0.105 -8.345 1.00 70.19 87 VAL A CA 1
ATOM 653 C C . VAL A 1 87 ? 8.528 -0.882 -8.482 1.00 70.19 87 VAL A C 1
ATOM 655 O O . VAL A 1 87 ? 8.180 -1.532 -7.503 1.00 70.19 87 VAL A O 1
ATOM 658 N N . LEU A 1 88 ? 7.989 -1.051 -9.691 1.00 71.31 88 LEU A N 1
ATOM 659 C CA . LEU A 1 88 ? 6.894 -1.987 -9.949 1.00 71.31 88 LEU A CA 1
ATOM 660 C C . LEU A 1 88 ? 7.326 -3.450 -9.753 1.00 71.31 88 LEU A C 1
ATOM 662 O O . LEU A 1 88 ? 6.580 -4.241 -9.189 1.00 71.31 88 LEU A O 1
ATOM 666 N N . PHE A 1 89 ? 8.553 -3.809 -10.143 1.00 68.50 89 PHE A N 1
ATOM 667 C CA . PHE A 1 89 ? 9.115 -5.122 -9.801 1.00 68.50 89 PHE A CA 1
ATOM 668 C C . PHE A 1 89 ? 9.405 -5.261 -8.299 1.00 68.50 89 PHE A C 1
ATOM 670 O O . PHE A 1 89 ? 9.204 -6.337 -7.741 1.00 68.50 89 PHE A O 1
ATOM 677 N N . GLY A 1 90 ? 9.825 -4.181 -7.633 1.00 72.06 90 GLY A N 1
ATOM 678 C CA . GLY A 1 90 ? 10.046 -4.160 -6.186 1.00 72.06 90 GLY A CA 1
ATOM 679 C C . GLY A 1 90 ? 8.776 -4.406 -5.364 1.00 72.06 90 GLY A C 1
ATOM 680 O O . GLY A 1 90 ? 8.828 -5.160 -4.395 1.00 72.06 90 GLY A O 1
ATOM 681 N N . SER A 1 91 ? 7.634 -3.832 -5.755 1.00 64.81 91 SER A N 1
ATOM 682 C CA . SER A 1 91 ? 6.355 -4.055 -5.066 1.00 64.81 91 SER A CA 1
ATOM 683 C C . SER A 1 91 ? 5.815 -5.473 -5.274 1.00 64.81 91 SER A C 1
ATOM 685 O O . SER A 1 91 ? 5.296 -6.070 -4.337 1.00 64.81 91 SER A O 1
ATOM 687 N N . ILE A 1 92 ? 6.008 -6.051 -6.463 1.00 70.56 92 ILE A N 1
ATOM 688 C CA . ILE A 1 92 ? 5.652 -7.451 -6.749 1.00 70.56 92 ILE A CA 1
ATOM 689 C C . ILE A 1 92 ? 6.529 -8.421 -5.942 1.00 70.56 92 ILE A C 1
ATOM 691 O O . ILE A 1 92 ? 6.030 -9.415 -5.415 1.00 70.56 92 ILE A O 1
ATOM 695 N N . PHE A 1 93 ? 7.827 -8.129 -5.811 1.00 70.69 93 PHE A N 1
ATOM 696 C CA . PHE A 1 93 ? 8.739 -8.947 -5.009 1.00 70.69 93 PHE A CA 1
ATOM 697 C C . PHE A 1 93 ? 8.382 -8.911 -3.519 1.00 70.69 93 PHE A C 1
ATOM 699 O O . PHE A 1 93 ? 8.381 -9.953 -2.874 1.00 70.69 93 PHE A O 1
ATOM 706 N N . LEU A 1 94 ? 8.022 -7.736 -2.987 1.00 67.19 94 LEU A N 1
ATOM 707 C CA . LEU A 1 94 ? 7.597 -7.576 -1.592 1.00 67.19 94 LEU A CA 1
ATOM 708 C C . LEU A 1 94 ? 6.358 -8.422 -1.256 1.00 67.19 94 LEU A C 1
ATOM 710 O O . LEU A 1 94 ? 6.249 -8.911 -0.141 1.00 67.19 94 LEU A O 1
ATOM 714 N N . TYR A 1 95 ? 5.452 -8.606 -2.219 1.00 60.66 95 TYR A N 1
ATOM 715 C CA . TYR A 1 95 ? 4.254 -9.436 -2.056 1.00 60.66 95 TYR A CA 1
ATOM 716 C C . TYR A 1 95 ? 4.545 -10.949 -2.159 1.00 60.66 95 TYR A C 1
ATOM 718 O O . TYR A 1 95 ? 3.692 -11.764 -1.828 1.00 60.66 95 TYR A O 1
ATOM 726 N N . SER A 1 96 ? 5.726 -11.339 -2.655 1.00 55.94 96 SER A N 1
ATOM 727 C CA . SER A 1 96 ? 6.071 -12.737 -2.968 1.00 55.94 96 SER A CA 1
ATOM 728 C C . SER A 1 96 ? 6.982 -13.418 -1.933 1.00 55.94 96 SER A C 1
ATOM 730 O O . SER A 1 96 ? 7.337 -14.580 -2.133 1.00 55.94 96 SER A O 1
ATOM 732 N N . VAL A 1 97 ? 7.387 -12.716 -0.868 1.00 49.44 97 VAL A N 1
ATOM 733 C CA . VAL A 1 97 ? 8.194 -13.245 0.253 1.00 49.44 97 VAL A CA 1
ATOM 734 C C . VAL A 1 97 ? 7.354 -13.335 1.516 1.00 49.44 97 VAL A C 1
ATOM 736 O O . VAL A 1 97 ? 6.569 -12.395 1.760 1.00 49.44 97 VAL A O 1
#

Sequence (97 aa):
MQMPLSTAQSPRLLNAAVVVAALGYFVDIYDLLLFGIVRVPSLRSLGLTGENLTRQGEFLLNTQMVGMLIGGILWGVLGDKKGRLSVLFGSIFLYSV

Radius of gyration: 21.43 Å; Cα contacts (8 Å, |Δi|>4): 21; chains: 1; bounding box: 41×23×76 Å

Mean predicted aligned error: 11.05 Å

InterPro domains:
  IPR020846 Major facilitator superfamily domain [PS50850] (17-97)
  IPR036259 MFS transporter superfamily [G3DSA:1.20.1250.20] (15-97)
  IPR036259 MFS transporter superfamily [SSF103473] (8-97)

pLDDT: mean 76.85, std 10.8, range [49.44, 93.69]